Protein AF-A0A9W8Q226-F1 (afdb_monomer_lite)

Organism: NCBI:txid2494466

Secondary structure (DSSP, 8-state):
-HHHHHHHHHHH-GGGG--TT----SGGGS-HHHHHHHHTSHHHHHHHHHHHHHTT--S-HHHHHHHHHHHHHHHHHT----HHHHHHHHHHHHHHHHHTT-TT-HHHHHHHHHHHHHHHHHHHHHHHHTSPPPP-

Radius of gyration: 18.0 Å; chains: 1; bounding box: 49×30×58 Å

Structure (mmCIF, N/CA/C/O backbone):
data_AF-A0A9W8Q226-F1
#
_entry.id   AF-A0A9W8Q226-F1
#
loop_
_atom_site.group_PDB
_atom_site.id
_atom_site.type_symbol
_atom_site.label_atom_id
_atom_site.label_alt_id
_atom_site.label_comp_id
_atom_site.label_asym_id
_atom_site.label_entity_id
_atom_site.label_seq_id
_atom_site.pdbx_PDB_ins_code
_atom_site.Cartn_x
_atom_site.Cartn_y
_atom_site.Cartn_z
_atom_site.occupancy
_atom_site.B_iso_or_equiv
_atom_site.auth_seq_id
_atom_site.auth_comp_id
_atom_site.auth_asym_id
_atom_site.auth_atom_id
_atom_site.pdbx_PDB_model_num
ATOM 1 N N . MET A 1 1 ? 4.243 -7.373 2.549 1.00 86.56 1 MET A N 1
ATOM 2 C CA . MET A 1 1 ? 3.649 -6.040 2.843 1.00 86.56 1 MET A CA 1
ATOM 3 C C . MET A 1 1 ? 2.370 -6.166 3.658 1.00 86.56 1 MET A C 1
ATOM 5 O O . MET A 1 1 ? 2.054 -5.275 4.432 1.00 86.56 1 MET A O 1
ATOM 9 N N . GLU A 1 2 ? 1.662 -7.276 3.506 1.00 91.31 2 GLU A N 1
ATOM 10 C CA . GLU A 1 2 ? 0.500 -7.716 4.269 1.00 91.31 2 GLU A CA 1
ATOM 11 C C . GLU A 1 2 ? 0.758 -7.623 5.777 1.00 91.31 2 GLU A C 1
ATOM 13 O O . GLU A 1 2 ? 0.014 -6.945 6.473 1.00 91.31 2 GLU A O 1
ATOM 18 N N . GLU A 1 3 ? 1.888 -8.149 6.255 1.00 90.25 3 GLU A N 1
ATOM 19 C CA . GLU A 1 3 ? 2.314 -8.026 7.658 1.00 90.25 3 GLU A CA 1
ATOM 20 C C . GLU A 1 3 ? 2.454 -6.579 8.139 1.00 90.25 3 GLU A C 1
ATOM 22 O O . GLU A 1 3 ? 2.053 -6.251 9.256 1.00 90.25 3 GLU A O 1
ATOM 27 N N . ALA A 1 4 ? 2.952 -5.682 7.282 1.00 90.69 4 ALA A N 1
ATOM 28 C CA . ALA A 1 4 ? 3.042 -4.265 7.609 1.00 90.69 4 ALA A CA 1
ATOM 29 C C . ALA A 1 4 ? 1.659 -3.622 7.754 1.00 90.69 4 ALA A C 1
ATOM 31 O O . ALA A 1 4 ? 1.443 -2.825 8.666 1.00 90.69 4 ALA A O 1
ATOM 32 N N . CYS A 1 5 ? 0.729 -3.982 6.867 1.00 93.38 5 CYS A N 1
ATOM 33 C CA . CYS A 1 5 ? -0.645 -3.495 6.902 1.00 93.38 5 CYS A CA 1
ATOM 34 C C . CYS A 1 5 ? -1.381 -4.023 8.138 1.00 93.38 5 CYS A C 1
ATOM 36 O O . CYS A 1 5 ? -2.005 -3.235 8.843 1.00 93.38 5 CYS A O 1
ATOM 38 N N . PHE A 1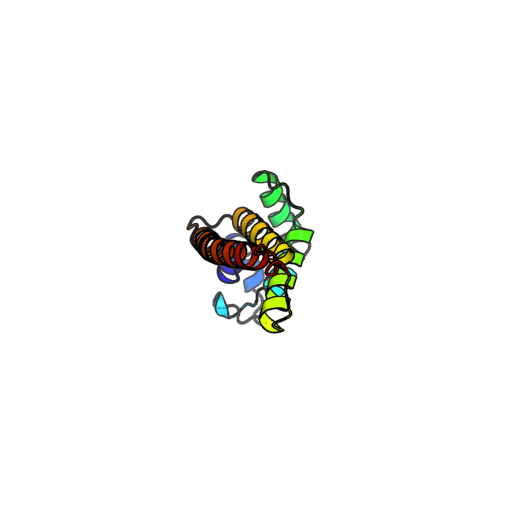 6 ? -1.234 -5.317 8.436 1.00 93.12 6 PHE A N 1
ATOM 39 C CA . PHE A 1 6 ? -1.806 -5.972 9.612 1.00 93.12 6 PHE A CA 1
ATOM 40 C C . PHE A 1 6 ? -1.304 -5.321 10.906 1.00 93.12 6 PHE A C 1
ATOM 42 O O . PHE A 1 6 ? -2.096 -4.787 11.677 1.00 93.12 6 PHE A O 1
ATOM 49 N N . SER A 1 7 ? 0.020 -5.240 11.082 1.00 91.88 7 SER A N 1
ATOM 50 C CA . SER A 1 7 ? 0.654 -4.624 12.259 1.00 91.88 7 SER A CA 1
ATOM 51 C C . SER A 1 7 ? 0.252 -3.161 12.472 1.00 91.88 7 SER A C 1
ATOM 53 O O . SER A 1 7 ? 0.200 -2.675 13.605 1.00 91.88 7 SER A O 1
ATOM 55 N N . PHE A 1 8 ? 0.030 -2.419 11.383 1.00 92.44 8 PHE A N 1
ATOM 56 C CA . PHE A 1 8 ? -0.476 -1.053 11.453 1.00 92.44 8 PHE A CA 1
ATOM 57 C C . PHE A 1 8 ? -1.947 -1.031 11.877 1.00 92.44 8 PHE A C 1
ATOM 59 O O . PHE A 1 8 ? -2.308 -0.259 12.770 1.00 92.44 8 PHE A O 1
ATOM 66 N N . ALA A 1 9 ? -2.780 -1.862 11.248 1.00 93.19 9 ALA A N 1
ATOM 67 C CA . ALA A 1 9 ? -4.209 -1.921 11.506 1.00 93.19 9 ALA A CA 1
ATOM 68 C C . ALA A 1 9 ? -4.501 -2.337 12.949 1.00 93.19 9 ALA A C 1
ATOM 70 O O . ALA A 1 9 ? -5.304 -1.677 13.595 1.00 93.19 9 ALA A O 1
ATOM 71 N N . GLU A 1 10 ? -3.799 -3.329 13.505 1.00 92.00 10 GLU A N 1
ATOM 72 C CA . GLU A 1 10 ? -3.982 -3.744 14.907 1.00 92.00 10 GLU A CA 1
ATOM 73 C C . GLU A 1 10 ? -3.823 -2.577 15.891 1.00 92.00 10 GLU A C 1
ATOM 75 O O . GLU A 1 10 ? -4.513 -2.492 16.904 1.00 92.00 10 GLU A O 1
ATOM 80 N N . LYS A 1 11 ? -2.900 -1.658 15.592 1.00 90.69 11 LYS A N 1
ATOM 81 C CA . LYS A 1 11 ? -2.562 -0.538 16.478 1.00 90.69 11 LYS A CA 1
ATOM 82 C C . LYS A 1 11 ? -3.440 0.688 16.259 1.00 90.69 11 LYS A C 1
ATOM 84 O O . LYS A 1 11 ? -3.682 1.429 17.207 1.00 90.69 11 LYS A O 1
ATOM 89 N N . ASN A 1 12 ? -3.848 0.946 15.017 1.00 91.56 12 ASN A N 1
ATOM 90 C CA . ASN A 1 12 ? -4.449 2.225 14.619 1.00 91.56 12 ASN A CA 1
ATOM 91 C C . ASN A 1 12 ? -5.906 2.106 14.159 1.00 91.56 12 ASN A C 1
ATOM 93 O O . ASN A 1 12 ? -6.616 3.115 14.135 1.00 91.56 12 ASN A O 1
ATOM 97 N N . LEU A 1 13 ? -6.326 0.902 13.769 1.00 93.38 13 LEU A N 1
ATOM 98 C CA . LEU A 1 13 ? -7.639 0.571 13.220 1.00 93.38 13 LEU A CA 1
ATOM 99 C C . LEU A 1 13 ? -8.205 -0.719 13.867 1.00 93.38 13 LEU A C 1
ATOM 101 O O . LEU A 1 13 ? -8.592 -1.634 13.134 1.00 93.38 13 LEU A O 1
ATOM 105 N N . PRO A 1 14 ? -8.225 -0.855 15.211 1.00 92.38 14 PRO A N 1
ATOM 106 C CA . PRO A 1 14 ? -8.683 -2.083 15.870 1.00 92.38 14 PRO A CA 1
ATOM 107 C C . PRO A 1 14 ? -10.119 -2.472 15.483 1.00 92.38 14 PRO A C 1
ATOM 109 O O . PRO A 1 14 ? -10.438 -3.657 15.445 1.00 92.38 14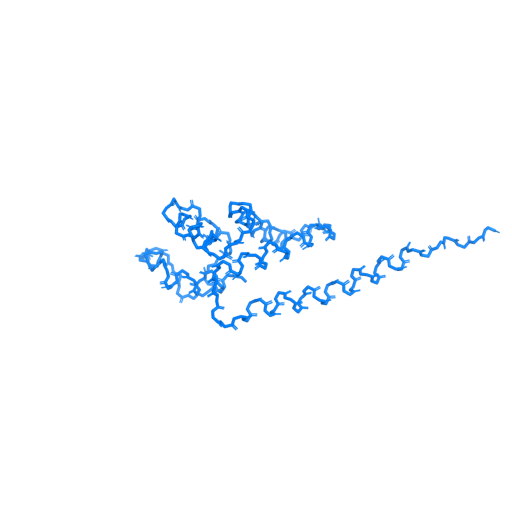 PRO A O 1
ATOM 112 N N . GLU A 1 15 ? -10.952 -1.499 15.102 1.00 92.75 15 GLU A N 1
ATOM 113 C CA . GLU A 1 15 ? -12.321 -1.720 14.626 1.00 92.75 15 GLU A CA 1
ATOM 114 C C . GLU A 1 15 ? -12.405 -2.627 13.385 1.00 92.75 15 GLU A C 1
ATOM 116 O O . GLU A 1 15 ? -13.433 -3.248 13.128 1.00 92.75 15 GLU A O 1
ATOM 121 N N . VAL A 1 16 ? -11.323 -2.738 12.607 1.00 92.31 16 VAL A N 1
ATOM 122 C CA . VAL A 1 16 ? -11.265 -3.592 11.412 1.00 92.31 16 VAL A CA 1
ATOM 123 C C . VAL A 1 16 ? -11.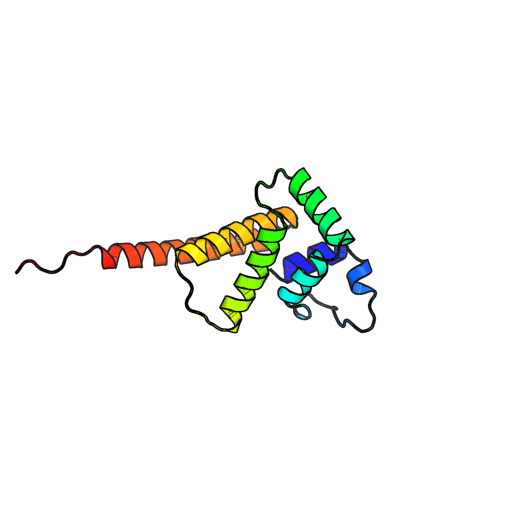366 -5.081 11.769 1.00 92.31 16 VAL A C 1
ATOM 125 O O . VAL A 1 16 ? -11.843 -5.864 10.946 1.00 92.31 16 VAL A O 1
ATOM 128 N N . PHE A 1 17 ? -10.963 -5.455 12.987 1.00 92.88 17 PHE A N 1
ATOM 129 C CA . PHE A 1 17 ? -10.944 -6.833 13.487 1.00 92.88 17 PHE A CA 1
ATOM 130 C C . PHE A 1 17 ? -12.198 -7.208 14.289 1.00 92.88 17 PHE A C 1
ATOM 132 O O . PHE A 1 17 ? -12.314 -8.338 14.750 1.00 92.88 17 PHE A O 1
ATOM 139 N N . GLU A 1 18 ? -13.139 -6.280 14.476 1.00 90.44 18 GLU A N 1
ATOM 140 C CA . GLU A 1 18 ? -14.371 -6.538 15.236 1.00 90.44 18 GLU A CA 1
ATOM 141 C C . GLU A 1 18 ? -15.436 -7.288 14.424 1.00 90.44 18 GLU A C 1
ATOM 143 O O . GLU A 1 18 ? -16.436 -7.731 14.986 1.00 90.44 18 GLU A O 1
ATOM 148 N N . ASP A 1 19 ? -15.243 -7.425 13.111 1.00 87.19 19 ASP A N 1
ATOM 149 C CA . ASP A 1 19 ? -16.157 -8.140 12.226 1.00 87.19 19 ASP A CA 1
ATOM 150 C C . ASP A 1 19 ? -16.028 -9.661 12.440 1.00 87.19 19 ASP A C 1
ATOM 152 O O . ASP A 1 19 ? -15.019 -10.242 12.034 1.00 87.19 19 ASP A O 1
ATOM 156 N N . PRO A 1 20 ? -17.029 -10.327 13.050 1.00 80.31 20 PRO A N 1
ATOM 157 C CA . PRO A 1 20 ? -16.951 -11.750 13.366 1.00 80.31 20 PRO A CA 1
ATOM 158 C C . PRO A 1 20 ? -16.957 -12.641 12.116 1.00 80.31 20 PRO A C 1
ATOM 160 O O . PRO A 1 20 ? -16.608 -13.814 12.223 1.00 80.31 20 PRO A O 1
ATOM 163 N N . ASP A 1 21 ? -17.330 -12.105 10.947 1.00 86.75 21 ASP A N 1
ATOM 164 C CA . ASP A 1 21 ? -17.267 -12.826 9.674 1.00 86.75 21 ASP A CA 1
ATOM 165 C C . ASP A 1 21 ? -15.859 -12.766 9.044 1.00 86.75 21 ASP A C 1
ATOM 167 O O . ASP A 1 21 ? -15.579 -13.476 8.073 1.00 86.75 21 ASP A O 1
ATOM 171 N N . LYS A 1 22 ? -14.953 -11.924 9.570 1.00 83.75 22 LYS A N 1
ATOM 172 C CA . LYS A 1 22 ? -13.562 -11.816 9.117 1.00 83.75 22 LYS A CA 1
ATOM 173 C C . LYS A 1 22 ? -12.637 -12.593 10.049 1.00 83.75 22 LYS A C 1
ATOM 175 O O . LYS A 1 22 ? -12.272 -12.127 11.122 1.00 83.75 22 LYS A O 1
ATOM 180 N N . GLU A 1 23 ? -12.179 -13.755 9.598 1.00 86.56 23 GLU A N 1
ATOM 181 C CA . GLU A 1 23 ? -11.182 -14.583 10.298 1.00 86.56 23 GLU A CA 1
ATOM 182 C C . GLU A 1 23 ? -9.754 -14.025 10.119 1.00 86.56 23 GLU A C 1
ATOM 184 O O . GLU A 1 23 ? -8.845 -14.704 9.653 1.00 86.56 23 GLU A O 1
ATOM 189 N N . TRP A 1 24 ? -9.553 -12.739 10.415 1.00 93.12 24 TRP A N 1
ATOM 190 C CA . TRP A 1 24 ? -8.274 -12.037 10.250 1.00 93.12 24 TRP A CA 1
ATOM 191 C C . TRP A 1 24 ? -7.430 -12.146 11.519 1.00 93.12 24 TRP A C 1
ATOM 193 O O . TRP A 1 24 ? -7.113 -11.150 12.165 1.00 93.12 24 TRP A O 1
ATOM 203 N N . ASP A 1 25 ? -7.108 -13.379 11.896 1.00 89.62 25 ASP A N 1
ATOM 204 C CA . ASP A 1 25 ? -6.393 -13.712 13.131 1.00 89.62 25 ASP A CA 1
ATOM 205 C C . ASP A 1 25 ? -4.864 -13.576 13.018 1.00 89.62 25 ASP A C 1
ATOM 207 O O . ASP A 1 25 ? -4.170 -13.472 14.031 1.00 89.62 25 ASP A O 1
ATOM 211 N N . CYS A 1 26 ? -4.337 -13.542 11.794 1.00 91.00 26 CYS A N 1
ATOM 212 C CA . CYS A 1 26 ? -2.917 -13.397 11.498 1.00 91.00 26 CYS A CA 1
ATOM 213 C C . CYS A 1 26 ? -2.668 -12.581 10.213 1.00 91.00 26 CYS A C 1
ATOM 215 O O . CYS A 1 26 ? -3.554 -12.477 9.355 1.00 91.00 26 CYS A O 1
ATOM 217 N N . PRO A 1 27 ? -1.458 -12.012 10.040 1.00 89.50 27 PRO A N 1
ATOM 218 C CA . PRO A 1 27 ? -1.052 -11.321 8.816 1.00 89.50 27 PRO A CA 1
ATOM 219 C C . PRO A 1 27 ? -1.333 -12.079 7.517 1.00 89.50 27 PRO A C 1
ATOM 221 O O . PRO A 1 27 ? -1.710 -11.477 6.513 1.00 89.50 27 PRO A O 1
ATOM 224 N N . GLU A 1 28 ? -1.144 -13.395 7.536 1.00 90.00 28 GLU A N 1
ATOM 225 C CA . GLU A 1 28 ? -1.274 -14.290 6.392 1.00 90.00 28 GLU A CA 1
ATOM 226 C C . GLU A 1 28 ? -2.731 -14.527 5.979 1.00 90.00 28 GLU A C 1
ATOM 228 O O . GLU A 1 28 ? -2.985 -14.872 4.824 1.00 90.00 28 GLU A O 1
ATOM 233 N N . ALA A 1 29 ? -3.689 -14.307 6.885 1.00 90.75 29 ALA A N 1
ATOM 234 C CA . ALA A 1 29 ? -5.116 -14.445 6.601 1.00 90.75 29 ALA A CA 1
ATOM 235 C C . ALA A 1 29 ? -5.665 -13.305 5.722 1.00 90.75 29 ALA A C 1
ATOM 237 O O . ALA A 1 29 ? -6.783 -13.400 5.209 1.00 90.75 29 ALA A O 1
ATOM 238 N N . VAL A 1 30 ? -4.897 -12.222 5.529 1.00 92.62 30 VAL A N 1
ATOM 239 C CA . VAL A 1 30 ? -5.374 -11.006 4.857 1.00 92.62 30 VAL A CA 1
ATOM 240 C C . VAL A 1 30 ? -4.481 -10.612 3.692 1.00 92.62 30 VAL A C 1
ATOM 242 O O . VAL A 1 30 ? -3.346 -10.161 3.838 1.00 92.62 30 VAL A O 1
ATOM 245 N N . GLU A 1 31 ? -5.041 -10.710 2.495 1.00 92.00 31 GLU A N 1
ATOM 246 C CA . GLU A 1 31 ? -4.345 -10.372 1.263 1.00 92.00 31 GLU A CA 1
ATOM 247 C C . GLU A 1 31 ? -4.197 -8.850 1.066 1.00 92.00 31 GLU A C 1
ATOM 249 O O . GLU A 1 31 ? -5.054 -8.056 1.460 1.00 92.00 31 GLU A O 1
ATOM 254 N N . LEU A 1 32 ? -3.143 -8.411 0.365 1.00 91.25 32 LEU A N 1
ATOM 255 C CA . LEU A 1 32 ? -2.856 -6.979 0.169 1.00 91.25 32 LEU A CA 1
ATOM 256 C C . LEU A 1 32 ? -4.006 -6.180 -0.479 1.00 91.25 32 LEU A C 1
ATOM 258 O O . LEU A 1 32 ? -4.197 -5.009 -0.168 1.00 91.25 32 LEU A O 1
ATOM 262 N N . ASN A 1 33 ? -4.808 -6.787 -1.359 1.00 92.81 33 ASN A N 1
ATOM 263 C CA . ASN A 1 33 ? -5.992 -6.116 -1.921 1.00 92.81 33 ASN A CA 1
ATOM 264 C C . ASN A 1 33 ? -7.081 -5.850 -0.874 1.00 92.81 33 ASN A C 1
ATOM 266 O O . ASN A 1 33 ? -7.795 -4.859 -1.003 1.00 92.81 33 ASN A O 1
ATOM 270 N N . ALA A 1 34 ? -7.241 -6.735 0.112 1.00 94.19 34 ALA A N 1
ATOM 271 C CA . ALA A 1 34 ? -8.204 -6.554 1.184 1.00 94.19 34 ALA A CA 1
ATOM 272 C C . ALA A 1 34 ? -7.766 -5.374 2.057 1.00 94.19 34 ALA A C 1
ATOM 274 O O . ALA A 1 34 ? -8.578 -4.493 2.330 1.00 94.19 34 ALA A O 1
ATOM 275 N N . TRP A 1 35 ? -6.467 -5.267 2.359 1.00 95.50 35 TRP A N 1
ATOM 276 C CA . TRP A 1 35 ? -5.903 -4.088 3.022 1.00 95.50 35 TRP A CA 1
ATOM 277 C C . TRP A 1 35 ? -6.131 -2.797 2.242 1.00 95.50 35 TRP A C 1
ATOM 279 O O . TRP A 1 35 ? -6.572 -1.805 2.816 1.00 95.50 35 TRP A O 1
ATOM 289 N N . VAL A 1 36 ? -5.912 -2.807 0.926 1.00 95.69 36 VAL A N 1
ATOM 290 C CA . VAL A 1 36 ? -6.217 -1.648 0.071 1.00 95.69 36 VAL A CA 1
ATOM 291 C C . VAL A 1 36 ? -7.691 -1.245 0.194 1.00 95.69 36 VAL A C 1
ATOM 293 O O . VAL A 1 36 ? -7.989 -0.065 0.366 1.00 95.69 36 VAL A O 1
ATOM 296 N N . ALA A 1 37 ? -8.619 -2.206 0.174 1.00 95.44 37 ALA A N 1
ATOM 297 C CA . ALA A 1 37 ? -10.043 -1.924 0.356 1.00 95.44 37 ALA A CA 1
ATOM 298 C C . ALA A 1 37 ? -10.358 -1.341 1.746 1.00 95.44 37 ALA A C 1
ATOM 300 O O . ALA A 1 37 ? -11.146 -0.402 1.843 1.00 95.44 37 ALA A O 1
ATOM 301 N N . VAL A 1 38 ? -9.719 -1.850 2.805 1.00 95.81 38 VAL A N 1
ATOM 302 C CA . VAL A 1 38 ? -9.825 -1.312 4.172 1.00 95.81 38 VAL A CA 1
ATOM 303 C C . VAL A 1 38 ? -9.332 0.132 4.233 1.00 95.81 38 VAL A C 1
ATOM 305 O O . VAL A 1 38 ? -10.025 0.987 4.782 1.00 95.81 38 VAL A O 1
ATOM 308 N N . PHE A 1 39 ? -8.173 0.433 3.646 1.00 96.75 39 PHE A N 1
ATOM 309 C CA . PHE A 1 39 ? -7.597 1.779 3.670 1.00 96.75 39 PHE A CA 1
ATOM 310 C C . PHE A 1 39 ? -8.354 2.779 2.798 1.00 96.75 39 PHE A C 1
ATOM 312 O O . PHE A 1 39 ? -8.326 3.966 3.099 1.00 96.75 39 PHE A O 1
ATOM 319 N N . PHE A 1 40 ? -9.079 2.331 1.771 1.00 96.94 40 PHE A N 1
ATOM 320 C CA . PHE A 1 40 ? -9.972 3.196 0.994 1.00 96.94 40 PHE A CA 1
ATOM 321 C C . PHE A 1 40 ? -11.291 3.534 1.702 1.00 96.94 40 PHE A C 1
ATOM 323 O O . PHE A 1 40 ? -12.023 4.411 1.237 1.00 96.94 40 PHE A O 1
ATOM 330 N N . GLN A 1 41 ? -11.617 2.888 2.825 1.00 96.38 41 GLN A N 1
ATOM 331 C CA . GLN A 1 41 ? -12.761 3.310 3.631 1.00 96.38 41 GLN A CA 1
ATOM 332 C C . GLN A 1 41 ? -12.523 4.727 4.156 1.00 96.38 41 GLN A C 1
ATOM 334 O O . GLN A 1 41 ? -11.445 5.038 4.652 1.00 96.38 41 GLN A O 1
ATOM 339 N N . ARG A 1 42 ? -13.543 5.585 4.059 1.00 94.81 42 ARG A N 1
ATOM 340 C CA . ARG A 1 42 ? -13.424 7.040 4.257 1.00 94.81 42 ARG A CA 1
ATOM 341 C C . ARG A 1 42 ? -12.663 7.440 5.526 1.00 94.81 42 ARG A C 1
ATOM 343 O O . ARG A 1 42 ? -11.787 8.299 5.458 1.00 94.81 42 ARG A O 1
ATOM 350 N N . ASP A 1 43 ? -13.007 6.846 6.665 1.00 95.19 43 ASP A N 1
ATOM 351 C CA . ASP A 1 43 ? -12.402 7.211 7.949 1.00 95.19 43 ASP A CA 1
ATOM 352 C C . ASP A 1 43 ? -10.962 6.699 8.073 1.00 95.19 43 ASP A C 1
ATOM 354 O O . ASP A 1 43 ? -10.092 7.434 8.545 1.00 95.19 43 ASP A O 1
ATOM 358 N N . ASN A 1 44 ? -10.689 5.491 7.574 1.00 95.94 44 ASN A N 1
ATOM 359 C CA . ASN A 1 44 ? -9.351 4.895 7.554 1.00 95.94 44 ASN A CA 1
ATOM 360 C C . ASN A 1 44 ? -8.424 5.669 6.614 1.00 95.94 44 ASN A C 1
ATOM 362 O O . ASN A 1 44 ? -7.294 5.983 6.987 1.00 95.94 44 ASN A O 1
ATOM 366 N N . PHE A 1 45 ? -8.931 6.034 5.433 1.00 96.38 45 PHE A N 1
ATOM 367 C CA . PHE A 1 45 ? -8.213 6.835 4.451 1.00 96.38 45 PHE A CA 1
ATOM 368 C C . PHE A 1 45 ? -7.788 8.163 5.060 1.00 96.38 45 PHE A C 1
ATOM 370 O O . PHE A 1 45 ? -6.623 8.525 4.970 1.00 96.38 45 PHE A O 1
ATOM 377 N N . ARG A 1 46 ? -8.707 8.863 5.741 1.00 95.44 46 ARG A N 1
ATOM 378 C CA . ARG A 1 46 ? -8.387 10.136 6.396 1.00 95.44 46 ARG A CA 1
ATOM 379 C C . ARG A 1 46 ? -7.285 9.971 7.443 1.00 95.44 46 ARG A C 1
ATOM 381 O O . ARG A 1 46 ? -6.334 10.735 7.417 1.00 95.44 46 ARG A O 1
ATOM 388 N N . ARG A 1 47 ? -7.377 8.968 8.327 1.00 93.94 47 ARG A N 1
ATOM 389 C CA . ARG A 1 47 ? -6.342 8.732 9.356 1.00 93.94 47 ARG A CA 1
ATOM 390 C C . ARG A 1 47 ? -4.971 8.451 8.735 1.00 93.94 47 ARG A C 1
ATOM 392 O O . ARG A 1 47 ? -3.956 8.935 9.228 1.00 93.94 47 ARG A O 1
ATOM 399 N N . LEU A 1 48 ? -4.943 7.653 7.670 1.00 94.69 48 LEU A N 1
ATOM 400 C CA . LEU A 1 48 ? -3.711 7.301 6.974 1.00 94.69 48 LEU A CA 1
ATOM 401 C C . LEU A 1 48 ? -3.145 8.488 6.178 1.00 94.69 48 LEU A C 1
ATOM 403 O O . LEU A 1 48 ? -1.928 8.659 6.126 1.00 94.69 48 LEU A O 1
ATOM 407 N N . ASP A 1 49 ? -4.008 9.330 5.608 1.00 95.06 49 ASP A N 1
ATOM 408 C CA . ASP A 1 49 ? -3.618 10.548 4.895 1.00 95.06 49 ASP A CA 1
ATOM 409 C C . ASP A 1 49 ? -3.076 11.614 5.855 1.00 95.06 49 ASP A C 1
ATOM 411 O O . ASP A 1 49 ? -2.023 12.189 5.593 1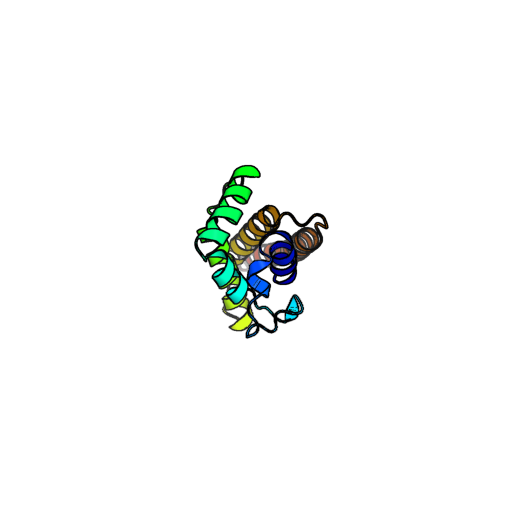.00 95.06 49 ASP A O 1
ATOM 415 N N . ASP A 1 50 ? -3.703 11.796 7.021 1.00 93.56 50 ASP A N 1
ATOM 416 C CA . ASP A 1 50 ? -3.195 12.672 8.085 1.00 93.56 50 ASP A CA 1
ATOM 417 C C . ASP A 1 50 ? -1.776 12.245 8.511 1.00 93.56 50 ASP A C 1
ATOM 419 O O . ASP A 1 50 ? -0.884 13.079 8.683 1.00 93.56 50 ASP A O 1
ATOM 423 N N . LEU A 1 51 ? -1.534 10.932 8.627 1.00 91.88 51 LEU A N 1
ATOM 424 C CA . LEU A 1 51 ? -0.211 10.384 8.934 1.00 91.88 51 LEU A CA 1
ATOM 425 C C . LEU A 1 51 ? 0.787 10.598 7.788 1.00 91.88 51 LEU A C 1
ATOM 427 O O . LEU A 1 51 ? 1.924 10.998 8.037 1.00 91.88 51 LEU A O 1
ATOM 431 N N . SER A 1 52 ? 0.361 10.366 6.544 1.00 93.31 52 SER A N 1
ATOM 432 C CA . SER A 1 52 ? 1.143 10.626 5.329 1.00 93.31 52 SER A CA 1
ATOM 433 C C . SER A 1 52 ? 1.619 12.083 5.278 1.00 93.31 52 SER A C 1
ATOM 435 O O . SER A 1 52 ? 2.811 12.349 5.100 1.00 93.31 52 SER A O 1
ATOM 437 N N . GLN A 1 53 ? 0.715 13.031 5.531 1.00 92.50 53 GLN A N 1
ATOM 438 C CA . GLN A 1 53 ? 1.027 14.457 5.580 1.00 92.50 53 GLN A CA 1
ATOM 439 C C . GLN A 1 53 ? 1.949 14.804 6.756 1.00 92.50 53 GLN A C 1
ATOM 441 O O . GLN A 1 53 ? 2.906 15.559 6.583 1.00 92.50 53 GLN A O 1
ATOM 446 N N . TYR A 1 54 ? 1.708 14.228 7.939 1.00 91.19 54 TYR A N 1
ATOM 447 C CA . TYR A 1 54 ? 2.528 14.461 9.130 1.00 91.19 54 TYR A CA 1
ATOM 448 C C . TYR A 1 54 ? 4.001 14.084 8.923 1.00 91.19 54 TYR A C 1
ATOM 450 O O . TYR A 1 54 ? 4.892 14.803 9.376 1.00 91.19 54 TYR A O 1
ATOM 458 N N . ILE A 1 55 ? 4.273 12.985 8.212 1.00 90.00 55 ILE A N 1
ATOM 459 C CA . ILE A 1 55 ? 5.646 12.554 7.910 1.00 90.00 55 ILE A CA 1
ATOM 460 C C . ILE A 1 55 ? 6.255 13.255 6.685 1.00 90.00 55 ILE A C 1
ATOM 462 O O . ILE A 1 55 ? 7.381 12.937 6.304 1.00 90.00 55 ILE A O 1
ATOM 466 N N . GLY A 1 56 ? 5.526 14.184 6.058 1.00 89.88 56 GLY A N 1
ATOM 467 C CA . GLY A 1 56 ? 5.973 14.901 4.865 1.00 89.88 56 GLY A CA 1
ATOM 468 C C . GLY A 1 56 ? 6.101 14.009 3.631 1.00 89.88 56 GLY A C 1
ATOM 469 O O . GLY A 1 56 ? 7.005 14.215 2.824 1.00 89.88 56 GLY A O 1
ATOM 470 N N . ASN A 1 57 ? 5.246 12.991 3.489 1.00 88.69 57 ASN A N 1
ATOM 471 C CA . ASN A 1 57 ? 5.236 12.164 2.289 1.00 88.69 57 ASN A CA 1
ATOM 472 C C . ASN A 1 57 ? 4.742 12.981 1.081 1.00 88.69 57 ASN A C 1
ATOM 474 O O . ASN A 1 57 ? 3.679 13.595 1.117 1.00 88.69 57 ASN A O 1
ATOM 478 N N . GLU A 1 58 ? 5.519 12.963 -0.001 1.00 89.12 58 GLU A N 1
ATOM 479 C CA . GLU A 1 58 ? 5.228 13.720 -1.226 1.00 89.12 58 GLU A CA 1
ATOM 480 C C . GLU A 1 58 ? 4.291 12.964 -2.185 1.00 89.12 58 GLU A C 1
ATOM 482 O O . GLU A 1 58 ? 3.729 13.557 -3.105 1.00 89.12 58 GLU A O 1
ATOM 487 N N . HIS A 1 59 ? 4.115 11.653 -1.987 1.00 90.38 59 HIS A N 1
ATOM 488 C CA . HIS A 1 59 ? 3.274 10.814 -2.841 1.00 90.38 59 HIS A CA 1
ATOM 489 C C . HIS A 1 59 ? 1.795 10.917 -2.443 1.00 90.38 59 HIS A C 1
ATOM 491 O O . HIS A 1 59 ? 1.455 10.900 -1.261 1.00 90.38 59 HIS A O 1
ATOM 497 N N . ASN A 1 60 ? 0.890 10.937 -3.422 1.00 94.25 60 ASN A N 1
ATOM 498 C CA . ASN A 1 60 ? -0.542 10.851 -3.145 1.00 94.25 60 ASN A CA 1
ATOM 499 C C . ASN A 1 60 ? -0.900 9.471 -2.560 1.00 94.25 60 ASN A C 1
ATOM 501 O O . ASN A 1 60 ? -0.550 8.442 -3.138 1.00 94.25 60 ASN A O 1
ATOM 505 N N . LEU A 1 61 ? -1.630 9.434 -1.440 1.00 95.31 61 LEU A N 1
ATOM 506 C CA . LEU A 1 61 ? -1.986 8.175 -0.779 1.00 95.31 61 LEU A CA 1
ATOM 507 C C . LEU A 1 61 ? -2.845 7.253 -1.662 1.00 95.31 61 LEU A C 1
ATOM 509 O O . LEU A 1 61 ? -2.655 6.039 -1.644 1.00 95.31 61 LEU A O 1
ATOM 513 N N . GLY A 1 62 ? -3.770 7.809 -2.446 1.00 95.88 62 GLY A N 1
ATOM 514 C CA . GLY A 1 62 ? -4.607 7.031 -3.360 1.00 95.88 62 GLY A CA 1
ATOM 515 C C . GLY A 1 62 ? -3.784 6.333 -4.443 1.00 95.88 62 GLY A C 1
ATOM 516 O O . GLY A 1 62 ? -3.994 5.147 -4.697 1.00 95.88 62 GLY A O 1
ATOM 517 N N . ASP A 1 63 ? -2.800 7.034 -5.008 1.00 95.94 63 ASP A N 1
ATOM 518 C CA . ASP A 1 63 ? -1.878 6.465 -5.996 1.00 95.94 63 ASP A CA 1
ATOM 519 C C . ASP A 1 63 ? -1.016 5.353 -5.383 1.00 95.94 63 ASP A C 1
ATOM 521 O O . ASP A 1 63 ? -0.840 4.297 -5.993 1.00 95.94 63 ASP A O 1
ATOM 525 N N . LEU A 1 64 ? -0.544 5.539 -4.143 1.00 95.69 64 LEU A N 1
ATOM 526 C CA . LEU A 1 64 ? 0.185 4.497 -3.414 1.00 95.69 64 LEU A CA 1
ATOM 527 C C . LEU A 1 64 ? -0.676 3.245 -3.204 1.00 95.69 64 LEU A C 1
ATOM 529 O O . LEU A 1 64 ? -0.223 2.136 -3.483 1.00 95.69 64 LEU A O 1
ATOM 533 N N . LEU A 1 65 ? -1.924 3.405 -2.753 1.00 96.06 65 LEU A N 1
ATOM 534 C CA . LEU A 1 65 ? -2.849 2.288 -2.535 1.00 96.06 65 LEU A CA 1
ATOM 535 C C . LEU A 1 65 ? -3.180 1.544 -3.838 1.00 96.06 65 LEU A C 1
ATOM 537 O O . LEU A 1 65 ? -3.229 0.311 -3.850 1.00 96.06 65 LEU A O 1
ATOM 541 N N . GLU A 1 66 ? -3.358 2.259 -4.950 1.00 95.31 66 GLU A N 1
ATOM 542 C CA . GLU A 1 66 ? -3.543 1.620 -6.255 1.00 95.31 66 GLU A CA 1
ATOM 543 C C . GLU A 1 66 ? -2.261 0.900 -6.703 1.00 95.31 66 GLU A C 1
ATOM 545 O O . GLU A 1 66 ? -2.335 -0.235 -7.173 1.00 95.31 66 GLU A O 1
ATOM 550 N N . SER A 1 67 ? -1.077 1.474 -6.466 1.00 95.12 67 SER A N 1
ATOM 551 C CA . SER A 1 67 ? 0.208 0.805 -6.716 1.00 95.12 67 SER A CA 1
ATOM 552 C C . SER A 1 67 ? 0.315 -0.525 -5.952 1.00 95.12 67 SER A C 1
ATOM 554 O O . SER A 1 67 ? 0.688 -1.546 -6.533 1.00 95.12 67 SER A O 1
ATOM 556 N N . MET A 1 68 ? -0.133 -0.585 -4.689 1.00 94.62 68 MET A N 1
ATOM 557 C CA . MET A 1 68 ? -0.136 -1.827 -3.893 1.00 94.62 68 MET A CA 1
ATOM 558 C C . MET A 1 68 ? -1.024 -2.909 -4.515 1.00 94.62 68 MET A C 1
ATOM 560 O O . MET A 1 68 ? -0.651 -4.084 -4.603 1.00 94.62 68 MET A O 1
ATOM 564 N N . LYS A 1 69 ? -2.197 -2.512 -5.009 1.00 93.12 69 LYS A N 1
ATOM 565 C CA . LYS A 1 69 ? -3.109 -3.406 -5.726 1.00 93.12 69 LYS A CA 1
ATOM 566 C C . LYS A 1 69 ? -2.490 -3.911 -7.032 1.00 93.12 69 LYS A C 1
ATOM 568 O O . LYS A 1 69 ? -2.613 -5.100 -7.336 1.00 93.12 69 LYS A O 1
ATOM 573 N N . GLN A 1 70 ? -1.787 -3.050 -7.768 1.00 92.62 70 GLN A N 1
ATOM 574 C CA . GLN A 1 70 ? -1.090 -3.428 -9.000 1.00 92.62 70 GLN A CA 1
ATOM 575 C C . GLN A 1 70 ? 0.078 -4.385 -8.745 1.00 92.62 70 GLN A C 1
ATOM 577 O O . GLN A 1 70 ? 0.242 -5.344 -9.500 1.00 92.62 70 GLN A O 1
ATOM 582 N N . ILE A 1 71 ? 0.838 -4.201 -7.660 1.00 91.31 71 ILE A N 1
ATOM 583 C CA . ILE A 1 71 ? 1.897 -5.133 -7.241 1.00 91.31 71 ILE A CA 1
ATOM 584 C C . ILE A 1 71 ? 1.324 -6.537 -7.047 1.00 91.31 71 ILE A C 1
ATOM 586 O O . ILE A 1 71 ? 1.829 -7.501 -7.630 1.00 91.31 71 ILE A O 1
ATOM 590 N N . ARG A 1 72 ? 0.229 -6.660 -6.287 1.00 90.44 72 ARG A N 1
ATOM 591 C CA . ARG A 1 72 ? -0.433 -7.954 -6.077 1.00 90.44 72 ARG A CA 1
ATOM 592 C C . ARG A 1 72 ? -0.950 -8.545 -7.385 1.00 90.44 72 ARG A C 1
ATOM 594 O O . ARG A 1 72 ? -0.737 -9.726 -7.651 1.00 90.44 72 ARG A O 1
ATOM 601 N N . HIS A 1 73 ? -1.596 -7.733 -8.219 1.00 90.44 73 HIS A N 1
ATOM 602 C CA . HIS A 1 73 ? -2.109 -8.182 -9.510 1.00 90.44 73 HIS A CA 1
ATOM 603 C C . HIS A 1 73 ? -0.984 -8.709 -10.421 1.00 90.44 73 HIS A C 1
ATOM 605 O O . HIS A 1 73 ? -1.106 -9.792 -10.998 1.00 90.44 73 HIS A O 1
ATOM 611 N N . ALA A 1 74 ? 0.143 -7.999 -10.503 1.00 89.38 74 ALA A N 1
ATOM 612 C CA . ALA A 1 74 ? 1.307 -8.424 -11.274 1.00 89.38 74 ALA A CA 1
ATOM 613 C C . ALA A 1 74 ? 1.905 -9.740 -10.748 1.00 89.38 74 ALA A C 1
ATOM 615 O O . ALA A 1 74 ? 2.246 -10.612 -11.549 1.00 89.38 74 ALA A O 1
ATOM 616 N N . ALA A 1 75 ? 1.988 -9.908 -9.424 1.00 86.88 75 ALA A N 1
ATOM 617 C CA . ALA A 1 75 ? 2.522 -11.114 -8.793 1.00 86.88 75 ALA A CA 1
ATOM 618 C C . ALA A 1 75 ? 1.629 -12.346 -9.023 1.00 86.88 75 ALA A C 1
ATOM 620 O O . ALA A 1 75 ? 2.119 -13.395 -9.444 1.00 86.88 75 ALA A O 1
ATOM 621 N N . VAL A 1 76 ? 0.318 -12.212 -8.800 1.00 88.88 76 VAL A N 1
ATOM 622 C CA . VAL A 1 76 ? -0.651 -13.318 -8.907 1.00 88.88 76 VAL A CA 1
ATOM 623 C C . VAL A 1 76 ? -0.830 -13.767 -10.356 1.00 88.88 76 VAL A C 1
ATOM 625 O O . VAL A 1 76 ? -0.789 -14.961 -10.646 1.00 88.88 76 VAL A O 1
ATOM 628 N N . HIS A 1 77 ? -0.980 -12.822 -11.286 1.00 86.56 77 HIS A N 1
ATOM 629 C CA . HIS A 1 77 ? -1.206 -13.148 -12.697 1.00 86.56 77 HIS A CA 1
ATOM 630 C C . HIS A 1 77 ? 0.087 -13.312 -13.503 1.00 86.56 77 HIS A C 1
ATOM 632 O O . HIS A 1 77 ? 0.029 -13.635 -14.688 1.00 86.56 77 HIS A O 1
ATOM 638 N N . ARG A 1 78 ? 1.256 -13.114 -12.875 1.00 81.12 78 ARG A N 1
ATOM 639 C CA . ARG A 1 78 ? 2.586 -13.222 -13.502 1.00 81.12 78 ARG A CA 1
ATOM 640 C C . ARG A 1 78 ? 2.695 -12.418 -14.801 1.00 81.12 78 ARG A C 1
ATOM 642 O O . ARG A 1 78 ? 3.313 -12.858 -15.774 1.00 81.12 78 ARG A O 1
ATOM 649 N N . HIS A 1 79 ? 2.076 -11.240 -14.831 1.00 82.06 79 HIS A N 1
ATOM 650 C CA . HIS A 1 79 ? 2.131 -10.369 -15.997 1.00 82.06 79 HIS A CA 1
ATOM 651 C C . HIS A 1 79 ? 3.565 -9.913 -16.261 1.00 82.06 79 HIS A C 1
ATOM 653 O O . HIS A 1 79 ? 4.359 -9.701 -15.344 1.00 82.06 79 HIS A O 1
ATOM 659 N N . ARG A 1 80 ? 3.901 -9.726 -17.541 1.00 83.00 80 ARG A N 1
ATOM 660 C CA . ARG A 1 80 ? 5.165 -9.089 -17.908 1.00 83.00 80 ARG A CA 1
ATOM 661 C C . ARG A 1 80 ? 5.151 -7.647 -17.418 1.00 83.00 80 ARG A C 1
ATOM 663 O O . ARG A 1 80 ? 4.364 -6.839 -17.899 1.00 83.00 80 ARG A O 1
ATOM 670 N N . VAL A 1 81 ? 6.056 -7.339 -16.501 1.00 87.00 81 VAL A N 1
ATOM 671 C CA . VAL A 1 81 ? 6.259 -5.994 -15.965 1.00 87.00 81 VAL A CA 1
ATOM 672 C C . VAL A 1 81 ? 7.533 -5.402 -16.559 1.00 87.00 81 VAL A C 1
ATOM 674 O O . VAL A 1 81 ? 8.530 -6.103 -16.738 1.00 87.00 81 VAL A O 1
ATOM 677 N N . THR A 1 82 ? 7.511 -4.112 -16.892 1.00 88.69 82 THR A N 1
ATOM 678 C CA . THR A 1 82 ? 8.716 -3.423 -17.373 1.00 88.69 82 THR A CA 1
ATOM 679 C C . THR A 1 82 ? 9.643 -3.085 -16.208 1.00 88.69 82 THR A C 1
ATOM 681 O O . THR A 1 82 ? 9.191 -2.928 -15.075 1.00 88.69 82 THR A O 1
ATOM 684 N N . VAL A 1 83 ? 10.935 -2.892 -16.484 1.00 86.44 83 VAL A N 1
ATOM 685 C CA . VAL A 1 83 ? 11.899 -2.408 -15.478 1.00 86.44 83 VAL A CA 1
ATOM 686 C C . VAL A 1 83 ? 11.446 -1.081 -14.861 1.00 86.44 83 VAL A C 1
ATOM 688 O O . VAL A 1 83 ? 11.575 -0.885 -13.656 1.00 86.44 83 VAL A O 1
ATOM 691 N N . THR A 1 84 ? 10.882 -0.183 -15.671 1.00 88.00 84 THR A N 1
ATOM 692 C CA . THR A 1 84 ? 10.340 1.099 -15.204 1.00 88.00 84 THR A CA 1
ATOM 693 C C . THR A 1 84 ? 9.184 0.896 -14.227 1.00 88.00 84 THR A C 1
ATOM 695 O O . THR A 1 84 ? 9.159 1.521 -13.175 1.00 88.00 84 THR A O 1
ATOM 698 N N . SER A 1 85 ? 8.261 -0.017 -14.530 1.00 90.06 85 SER A N 1
ATOM 699 C CA . SER A 1 85 ? 7.147 -0.344 -13.635 1.00 90.06 85 SER A CA 1
ATOM 700 C C . SER A 1 85 ? 7.631 -0.957 -12.320 1.00 90.06 85 SER A C 1
ATOM 702 O O . SER A 1 85 ? 7.126 -0.593 -11.268 1.00 90.06 85 SER A O 1
ATOM 704 N N . ILE A 1 86 ? 8.642 -1.834 -12.358 1.00 88.62 86 ILE A N 1
ATOM 705 C CA . ILE A 1 86 ? 9.237 -2.411 -11.140 1.00 88.62 86 ILE A CA 1
ATOM 706 C C . ILE A 1 86 ? 9.859 -1.308 -10.272 1.00 88.62 86 ILE A C 1
ATOM 708 O O . ILE A 1 86 ? 9.659 -1.311 -9.060 1.00 88.62 86 ILE A O 1
ATOM 712 N N . LYS A 1 87 ? 10.569 -0.344 -10.879 1.00 89.25 87 LYS A N 1
ATOM 713 C CA . LYS A 1 87 ? 11.121 0.822 -10.165 1.00 89.25 87 LYS A CA 1
ATOM 714 C C . LYS A 1 87 ? 10.030 1.592 -9.424 1.00 89.25 87 LYS A C 1
ATOM 716 O O . LYS A 1 87 ? 10.183 1.842 -8.234 1.00 89.25 87 LYS A O 1
ATOM 721 N N . ILE A 1 88 ? 8.938 1.910 -10.120 1.00 91.75 88 ILE A N 1
ATOM 722 C CA . ILE A 1 88 ? 7.793 2.634 -9.553 1.00 91.75 88 ILE A CA 1
ATOM 723 C C . ILE A 1 88 ? 7.174 1.836 -8.404 1.00 91.75 88 ILE A C 1
ATOM 725 O O . ILE A 1 88 ? 7.083 2.343 -7.294 1.00 91.75 88 ILE A O 1
ATOM 729 N N . PHE A 1 89 ? 6.857 0.558 -8.624 1.00 92.44 89 PHE A N 1
ATOM 730 C CA . PHE A 1 89 ? 6.273 -0.311 -7.600 1.00 92.44 89 PHE A CA 1
ATOM 731 C C . PHE A 1 89 ? 7.104 -0.374 -6.322 1.00 92.44 89 PHE A C 1
ATOM 733 O O . PHE A 1 89 ? 6.563 -0.303 -5.223 1.00 92.44 89 PHE A O 1
ATOM 740 N N . VAL A 1 90 ? 8.424 -0.488 -6.447 1.00 91.00 90 VAL A N 1
ATOM 741 C CA . VAL A 1 90 ? 9.309 -0.526 -5.283 1.00 91.00 90 VAL A CA 1
ATOM 742 C C . VAL A 1 90 ? 9.365 0.828 -4.578 1.00 91.00 90 VAL A C 1
ATOM 744 O O . VAL A 1 90 ? 9.330 0.869 -3.350 1.00 91.00 90 VAL A O 1
ATOM 747 N N . GLN A 1 91 ? 9.444 1.932 -5.323 1.00 91.38 91 GLN A N 1
ATOM 748 C CA . GLN A 1 91 ? 9.449 3.278 -4.743 1.00 91.38 91 GLN A CA 1
ATOM 749 C C . GLN A 1 91 ? 8.148 3.573 -3.992 1.00 91.38 91 GLN A C 1
ATOM 751 O O . GLN A 1 91 ? 8.200 4.026 -2.849 1.00 91.38 91 GLN A O 1
ATOM 756 N N . ASP A 1 92 ? 7.009 3.231 -4.588 1.00 94.12 92 ASP A N 1
ATOM 757 C CA . ASP A 1 92 ? 5.696 3.386 -3.969 1.00 94.12 92 ASP A CA 1
ATOM 758 C C . ASP A 1 92 ? 5.547 2.480 -2.743 1.00 94.12 92 ASP A C 1
ATOM 760 O O . ASP A 1 92 ? 5.073 2.929 -1.704 1.00 94.12 92 ASP A O 1
ATOM 764 N N . ALA A 1 93 ? 6.014 1.228 -2.807 1.00 92.38 93 ALA A N 1
ATOM 765 C CA . ALA A 1 93 ? 6.011 0.324 -1.657 1.00 92.38 93 ALA A CA 1
ATOM 766 C C . ALA A 1 93 ? 6.856 0.871 -0.499 1.00 92.38 93 ALA A C 1
ATOM 768 O O . ALA A 1 93 ? 6.432 0.836 0.653 1.00 92.38 93 ALA A O 1
ATOM 769 N N . ILE A 1 94 ? 8.031 1.436 -0.792 1.00 90.81 94 ILE A N 1
ATOM 770 C CA . ILE A 1 94 ? 8.882 2.084 0.212 1.00 90.81 94 ILE A CA 1
ATOM 771 C C . ILE A 1 94 ? 8.176 3.300 0.823 1.00 90.81 94 ILE A C 1
ATOM 773 O O . ILE A 1 94 ? 8.184 3.448 2.046 1.00 90.81 94 ILE A O 1
ATOM 777 N N . ALA A 1 95 ? 7.578 4.168 0.001 1.00 92.19 95 ALA A N 1
ATOM 778 C CA . ALA A 1 95 ? 6.836 5.333 0.477 1.00 92.19 95 ALA A CA 1
ATOM 779 C C . ALA A 1 95 ? 5.662 4.907 1.368 1.00 92.19 95 ALA A C 1
ATOM 781 O O . ALA A 1 95 ? 5.529 5.387 2.493 1.00 92.19 95 ALA A O 1
ATOM 782 N N . PHE A 1 96 ? 4.887 3.918 0.928 1.00 93.62 96 PHE A N 1
ATOM 783 C CA . PHE A 1 96 ? 3.771 3.368 1.685 1.00 93.62 96 PHE A CA 1
ATOM 784 C C . PHE A 1 96 ? 4.217 2.753 3.020 1.00 93.62 96 PHE A C 1
ATOM 786 O O . PHE A 1 96 ? 3.659 3.072 4.069 1.00 93.62 96 PHE A O 1
ATOM 793 N N . CYS A 1 97 ? 5.288 1.955 3.034 1.00 90.62 97 CYS A N 1
ATOM 794 C CA . CYS A 1 97 ? 5.838 1.395 4.270 1.00 90.62 97 CYS A CA 1
ATOM 795 C C . CYS A 1 97 ? 6.330 2.462 5.259 1.00 90.62 97 CYS A C 1
ATOM 797 O O . CYS A 1 97 ? 6.266 2.239 6.469 1.00 90.62 97 CYS A O 1
ATOM 799 N N . ARG A 1 98 ? 6.813 3.615 4.777 1.00 89.62 98 ARG A N 1
ATOM 800 C CA . ARG A 1 98 ? 7.170 4.749 5.646 1.00 89.62 98 ARG A CA 1
ATOM 801 C C . ARG A 1 98 ? 5.936 5.352 6.311 1.00 89.62 98 ARG A C 1
ATOM 803 O O . ARG A 1 98 ? 6.001 5.638 7.502 1.00 89.62 98 ARG A O 1
ATOM 810 N N . ILE A 1 99 ? 4.824 5.480 5.580 1.00 92.19 99 ILE A N 1
ATOM 811 C CA . ILE A 1 99 ? 3.544 5.951 6.135 1.00 92.19 99 ILE A CA 1
ATOM 812 C C . ILE A 1 99 ? 3.069 5.008 7.241 1.00 92.19 99 ILE A C 1
ATOM 814 O O . ILE A 1 99 ? 2.738 5.468 8.326 1.00 92.19 99 ILE A O 1
ATOM 818 N N . LEU A 1 100 ? 3.111 3.690 7.018 1.00 90.56 100 LEU A N 1
ATOM 819 C CA . LEU A 1 100 ? 2.690 2.700 8.021 1.00 90.56 100 LEU A CA 1
ATOM 820 C C . LEU A 1 100 ? 3.567 2.685 9.290 1.00 90.56 100 LEU A C 1
ATOM 822 O O . LEU A 1 100 ? 3.201 2.050 10.278 1.00 90.56 100 LEU A O 1
ATOM 826 N N . ASN A 1 101 ? 4.709 3.384 9.276 1.00 72.31 101 ASN A N 1
ATOM 827 C CA . ASN A 1 101 ? 5.570 3.660 10.426 1.00 72.31 101 ASN A CA 1
ATOM 828 C C . ASN A 1 101 ? 5.834 2.435 11.322 1.00 72.31 101 ASN A C 1
ATOM 830 O O . ASN A 1 101 ? 5.665 2.463 12.548 1.00 72.31 101 ASN A O 1
ATOM 834 N N . LEU A 1 102 ? 6.258 1.329 10.707 1.00 60.53 102 LEU A N 1
ATOM 835 C CA . LEU A 1 102 ? 6.706 0.164 11.457 1.00 60.53 102 LEU A CA 1
ATOM 836 C C . LEU A 1 102 ? 7.991 0.509 12.217 1.00 60.53 102 LEU A C 1
ATOM 838 O O . LEU A 1 102 ? 9.046 0.696 11.607 1.00 60.53 102 LEU A O 1
ATOM 842 N N . LYS A 1 103 ? 7.920 0.520 13.553 1.00 53.16 103 LYS A N 1
ATOM 843 C CA . LYS A 1 103 ? 9.084 0.705 14.441 1.00 53.16 103 LYS A CA 1
ATOM 844 C C . LYS A 1 103 ? 10.228 -0.277 14.155 1.00 53.16 103 LYS A C 1
ATOM 846 O O . LYS A 1 103 ? 11.379 0.042 14.436 1.00 53.16 103 LYS A O 1
ATOM 851 N N . ASP A 1 104 ?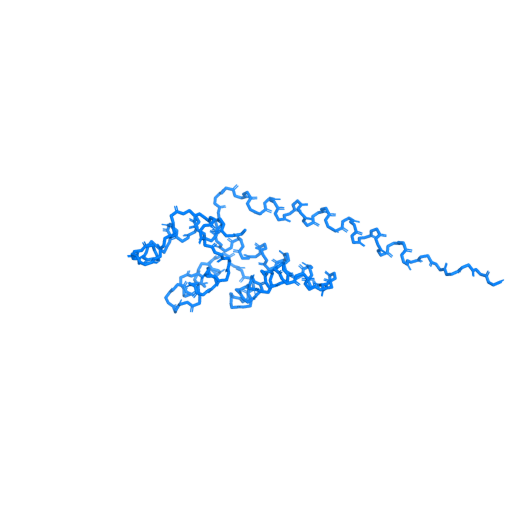 9.926 -1.426 13.557 1.00 57.97 104 ASP A N 1
ATOM 852 C CA . ASP A 1 104 ? 10.890 -2.517 13.402 1.00 57.97 104 ASP A CA 1
ATOM 853 C C . ASP A 1 104 ? 11.667 -2.467 12.078 1.00 57.97 104 ASP A C 1
ATOM 855 O O . ASP A 1 104 ? 12.700 -3.124 11.928 1.00 57.97 104 ASP A O 1
ATOM 859 N N . GLY A 1 105 ? 11.237 -1.641 11.115 1.00 63.00 105 GLY A N 1
ATOM 860 C CA . GLY A 1 105 ? 11.953 -1.411 9.855 1.00 63.00 105 GLY A CA 1
ATOM 861 C C . GLY A 1 105 ? 12.230 -2.667 9.013 1.00 63.00 105 GLY A C 1
ATOM 862 O O . GLY A 1 105 ? 12.903 -2.555 7.991 1.00 63.00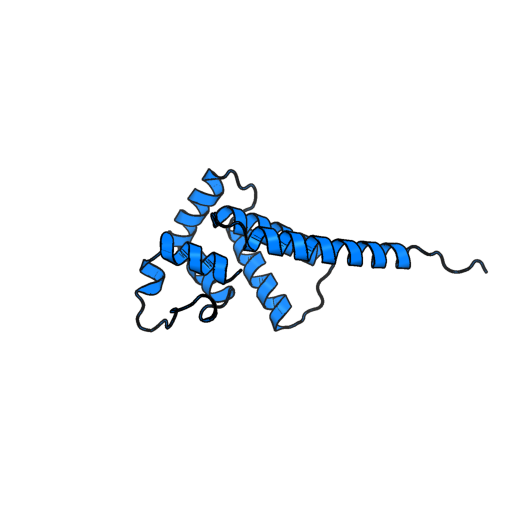 105 GLY A O 1
ATOM 863 N N . THR A 1 106 ? 11.744 -3.848 9.410 1.00 74.81 106 THR A N 1
ATOM 864 C CA . THR A 1 106 ? 12.026 -5.137 8.765 1.00 74.81 106 THR A CA 1
ATOM 865 C C . THR A 1 106 ? 11.527 -5.143 7.326 1.00 74.81 106 THR A C 1
ATOM 867 O O . THR A 1 106 ? 12.319 -5.362 6.416 1.00 74.81 106 THR A O 1
ATOM 870 N N . CYS A 1 107 ? 10.272 -4.740 7.095 1.00 76.88 107 CYS A N 1
ATOM 871 C CA . CYS A 1 107 ? 9.707 -4.661 5.745 1.00 76.88 107 CYS A CA 1
ATOM 872 C C . CYS A 1 107 ? 10.477 -3.680 4.836 1.00 76.88 107 CYS A C 1
ATOM 874 O O . CYS A 1 107 ? 10.751 -3.987 3.678 1.00 76.88 107 CYS A O 1
ATOM 876 N N . LEU A 1 108 ? 10.912 -2.526 5.363 1.00 82.62 108 LEU A N 1
ATOM 877 C CA . LEU A 1 108 ? 11.743 -1.579 4.607 1.00 82.62 108 LEU A CA 1
ATOM 878 C C . LEU A 1 108 ? 13.121 -2.166 4.275 1.00 82.62 108 LEU A C 1
ATOM 880 O O . LEU A 1 108 ? 13.586 -2.026 3.146 1.00 82.62 108 LEU A O 1
ATOM 884 N N . LYS A 1 109 ? 13.773 -2.835 5.235 1.00 84.12 109 LYS A N 1
ATOM 885 C CA . LYS A 1 109 ? 15.068 -3.501 5.020 1.00 84.12 109 LYS A CA 1
ATOM 886 C C . LYS A 1 109 ? 14.965 -4.572 3.936 1.00 84.12 109 LYS A C 1
ATOM 888 O O . LYS A 1 109 ? 15.822 -4.621 3.058 1.00 84.12 109 LYS A O 1
ATOM 893 N N . GLU A 1 110 ? 13.914 -5.383 3.970 1.00 85.12 110 GLU A N 1
ATOM 894 C CA . GLU A 1 110 ? 13.653 -6.410 2.960 1.00 85.12 110 GLU A CA 1
ATOM 895 C C . GLU A 1 110 ? 13.393 -5.803 1.581 1.00 85.12 110 GLU A C 1
ATOM 897 O O . GLU A 1 110 ? 14.008 -6.234 0.607 1.00 85.12 110 GLU A O 1
ATOM 902 N N . LEU A 1 111 ? 12.564 -4.756 1.488 1.00 85.88 111 LEU A N 1
ATOM 903 C CA . LEU A 1 111 ? 12.318 -4.049 0.228 1.00 85.88 111 LEU A CA 1
ATOM 904 C C . LEU A 1 111 ? 13.610 -3.474 -0.363 1.00 85.88 111 LEU A C 1
ATOM 906 O O . LEU A 1 111 ? 13.867 -3.648 -1.554 1.00 85.88 111 LEU A O 1
ATOM 910 N N . TYR A 1 112 ? 14.460 -2.848 0.457 1.00 86.56 112 TYR A N 1
ATOM 911 C CA . TYR A 1 112 ? 15.760 -2.352 0.000 1.00 86.56 112 TYR A CA 1
ATOM 912 C C . TYR A 1 112 ? 16.702 -3.480 -0.431 1.00 86.56 112 TYR A C 1
ATOM 914 O O . TYR A 1 112 ? 17.406 -3.324 -1.429 1.00 86.56 112 TYR A O 1
ATOM 922 N N . ALA A 1 113 ? 16.709 -4.616 0.272 1.00 87.12 113 ALA A N 1
ATOM 923 C CA . ALA A 1 113 ? 17.533 -5.768 -0.087 1.00 87.12 113 ALA A CA 1
ATOM 924 C C . ALA A 1 113 ? 17.094 -6.387 -1.424 1.00 87.12 113 ALA A C 1
ATOM 926 O O . ALA A 1 113 ? 17.923 -6.587 -2.316 1.00 87.12 113 ALA A O 1
ATOM 927 N N . ILE A 1 114 ? 15.788 -6.621 -1.594 1.00 85.12 114 ILE A N 1
ATOM 928 C CA . ILE A 1 114 ? 15.201 -7.132 -2.839 1.00 85.12 114 ILE A CA 1
ATOM 929 C C . ILE A 1 114 ? 15.489 -6.163 -3.988 1.00 85.12 114 ILE A C 1
ATOM 931 O O . ILE A 1 114 ? 15.930 -6.584 -5.058 1.00 85.12 114 ILE A O 1
ATOM 935 N N . TRP A 1 115 ? 15.301 -4.860 -3.766 1.00 88.56 115 TRP A N 1
ATOM 936 C CA . TRP A 1 115 ? 15.566 -3.843 -4.778 1.00 88.56 115 TRP A CA 1
ATOM 937 C C . TRP A 1 115 ? 17.042 -3.746 -5.161 1.00 88.56 115 TRP A C 1
ATOM 939 O O . TRP A 1 115 ? 17.361 -3.621 -6.345 1.00 88.56 115 TRP A O 1
ATOM 949 N N . GLY A 1 116 ? 17.946 -3.830 -4.183 1.00 86.38 116 GLY A N 1
ATOM 950 C CA . GLY A 1 116 ? 19.386 -3.845 -4.423 1.00 86.38 116 GLY A CA 1
ATOM 951 C C . GLY A 1 116 ? 19.792 -5.021 -5.308 1.00 86.38 116 GLY A C 1
ATOM 952 O O . GLY A 1 116 ? 20.482 -4.830 -6.309 1.00 86.38 116 GLY A O 1
ATOM 953 N N . ALA A 1 117 ? 19.289 -6.221 -5.005 1.00 85.50 117 ALA A N 1
ATOM 954 C CA . ALA A 1 117 ? 19.531 -7.411 -5.817 1.00 85.50 117 ALA A CA 1
ATOM 955 C C . ALA A 1 117 ? 18.937 -7.285 -7.233 1.00 85.50 117 ALA A C 1
ATOM 957 O O . ALA A 1 117 ? 19.615 -7.584 -8.218 1.00 85.50 117 ALA A O 1
ATOM 958 N N . ALA A 1 118 ? 17.698 -6.799 -7.351 1.00 84.75 118 ALA A N 1
ATOM 959 C CA . ALA A 1 118 ? 17.035 -6.604 -8.639 1.00 84.75 118 ALA A CA 1
ATOM 960 C C . ALA A 1 118 ? 17.749 -5.556 -9.510 1.00 84.75 118 ALA A C 1
ATOM 962 O O . ALA A 1 118 ? 17.913 -5.762 -10.711 1.00 84.75 118 ALA A O 1
ATOM 963 N N . SER A 1 119 ? 18.216 -4.455 -8.914 1.00 85.50 119 SER A N 1
ATOM 964 C CA . SER A 1 119 ? 18.912 -3.373 -9.624 1.00 85.50 119 SER A CA 1
ATOM 965 C C . SER A 1 119 ? 20.217 -3.845 -10.259 1.00 85.50 119 SER A C 1
ATOM 967 O O . SER A 1 119 ? 20.490 -3.505 -11.406 1.00 85.50 119 SER A O 1
ATOM 969 N N . LEU A 1 120 ? 20.986 -4.684 -9.557 1.00 85.31 120 LEU A N 1
ATOM 970 C CA . LEU A 1 120 ? 22.220 -5.263 -10.095 1.00 85.31 120 LEU A CA 1
ATOM 971 C C . LEU A 1 120 ? 21.953 -6.115 -11.343 1.00 85.31 120 LEU A C 1
ATOM 973 O O . LEU A 1 120 ? 22.652 -5.973 -12.346 1.00 85.31 120 LEU A O 1
ATOM 977 N N . GLN A 1 121 ? 20.913 -6.953 -11.308 1.00 83.81 121 GLN A N 1
ATOM 978 C CA . GLN A 1 121 ? 20.527 -7.780 -12.456 1.00 83.81 121 GLN A CA 1
ATOM 979 C C . GLN A 1 121 ? 20.000 -6.935 -13.619 1.00 83.81 121 GLN A C 1
ATOM 981 O O . GLN A 1 121 ? 20.309 -7.203 -14.779 1.00 83.81 121 GLN A O 1
ATOM 986 N N . ILE A 1 122 ? 19.218 -5.893 -13.321 1.00 83.69 122 ILE A N 1
ATOM 987 C CA . ILE A 1 122 ? 18.745 -4.938 -14.324 1.00 83.69 122 ILE A CA 1
ATOM 988 C C . ILE A 1 122 ? 19.945 -4.305 -15.037 1.00 83.69 122 ILE A C 1
ATOM 990 O O . ILE A 1 122 ? 20.001 -4.325 -16.267 1.00 83.69 122 ILE A O 1
ATOM 994 N N . ASP A 1 123 ? 20.924 -3.798 -14.290 1.00 83.44 123 ASP A N 1
ATOM 995 C CA . ASP A 1 123 ? 22.112 -3.160 -14.858 1.00 83.44 123 ASP A CA 1
ATOM 996 C C . ASP A 1 123 ? 22.942 -4.129 -15.712 1.00 83.44 123 ASP A C 1
ATOM 998 O O . ASP A 1 123 ? 23.450 -3.745 -16.766 1.00 83.44 123 ASP A O 1
ATOM 1002 N N . GLU A 1 124 ? 23.053 -5.395 -15.310 1.00 84.19 124 GLU A N 1
ATOM 1003 C CA . GLU A 1 124 ? 23.723 -6.445 -16.086 1.00 84.19 124 GLU A CA 1
ATOM 1004 C C . GLU A 1 124 ? 23.015 -6.726 -17.426 1.00 84.19 124 GLU A C 1
ATOM 1006 O O . GLU A 1 124 ? 23.654 -6.813 -18.482 1.00 84.19 124 GLU A O 1
ATOM 1011 N N . VAL A 1 125 ? 21.679 -6.779 -17.425 1.00 79.06 125 VAL A N 1
ATOM 1012 C CA . VAL A 1 125 ? 20.870 -6.934 -18.647 1.00 79.06 125 VAL A CA 1
ATOM 1013 C C . VAL A 1 125 ? 21.017 -5.727 -19.577 1.00 79.06 125 VAL A C 1
ATOM 1015 O O . VAL A 1 125 ? 21.109 -5.887 -20.795 1.00 79.06 125 VAL A O 1
ATOM 1018 N N . TYR A 1 126 ? 21.065 -4.509 -19.036 1.00 78.12 126 TYR A N 1
ATOM 1019 C CA . TYR A 1 126 ? 21.286 -3.316 -19.857 1.00 78.12 126 TYR A CA 1
ATOM 1020 C C . TYR A 1 126 ? 22.713 -3.254 -20.418 1.00 78.12 126 TYR A C 1
ATOM 1022 O O . TYR A 1 126 ? 22.881 -2.901 -21.585 1.00 78.12 126 TYR A O 1
ATOM 1030 N N . LYS A 1 127 ? 23.729 -3.658 -19.644 1.00 78.31 127 LYS A N 1
ATOM 1031 C CA . LYS A 1 127 ? 25.127 -3.737 -20.105 1.00 78.31 127 LYS A CA 1
ATOM 1032 C C . LYS A 1 127 ? 25.316 -4.774 -21.211 1.00 78.31 127 LYS A C 1
ATOM 1034 O O . LYS A 1 127 ? 25.969 -4.483 -22.206 1.00 78.31 127 LYS A O 1
ATOM 1039 N N . SER A 1 128 ? 24.713 -5.954 -21.078 1.00 74.19 128 SER A N 1
ATOM 1040 C CA . SER A 1 128 ? 24.806 -7.020 -22.089 1.00 74.19 128 SER A CA 1
ATOM 1041 C C . SER A 1 128 ? 24.093 -6.678 -23.404 1.00 74.19 128 SER A C 1
ATOM 1043 O O . SER A 1 128 ? 24.530 -7.109 -24.469 1.00 74.19 128 SER A O 1
ATOM 1045 N N . ARG A 1 129 ? 23.039 -5.851 -23.362 1.00 66.25 129 ARG A N 1
ATOM 1046 C CA . ARG A 1 129 ? 22.354 -5.326 -24.560 1.00 66.25 129 ARG A CA 1
ATOM 1047 C C . ARG A 1 129 ? 23.087 -4.176 -25.254 1.00 66.25 129 ARG A C 1
ATOM 1049 O O . ARG A 1 129 ? 22.750 -3.865 -26.390 1.00 66.25 129 ARG A O 1
ATOM 1056 N N . ALA A 1 130 ? 24.053 -3.546 -24.587 1.00 61.25 130 ALA A N 1
ATOM 1057 C CA . ALA A 1 130 ? 24.831 -2.436 -25.131 1.00 61.25 130 ALA A CA 1
ATOM 1058 C C . ALA A 1 130 ? 26.038 -2.883 -25.983 1.00 61.25 130 ALA A C 1
ATOM 1060 O O . ALA A 1 130 ? 26.731 -2.025 -26.526 1.00 61.25 130 ALA A O 1
ATOM 1061 N N . CYS A 1 131 ? 26.297 -4.191 -26.129 1.00 54.06 131 CYS A N 1
ATOM 1062 C CA . CYS A 1 131 ? 27.290 -4.680 -27.087 1.00 54.06 131 CYS A CA 1
ATOM 1063 C C . CYS A 1 131 ? 26.814 -4.390 -28.525 1.00 54.06 131 CYS A C 1
ATOM 1065 O O . CYS A 1 131 ? 25.755 -4.893 -28.915 1.00 54.06 131 CYS A O 1
ATOM 1067 N N . PRO A 1 132 ? 27.560 -3.602 -29.323 1.00 60.22 132 PRO A N 1
ATOM 1068 C CA . PRO A 1 132 ? 27.227 -3.398 -30.727 1.00 60.22 132 PRO A CA 1
ATOM 1069 C C . PRO A 1 132 ? 27.336 -4.730 -31.493 1.00 60.22 132 PRO A C 1
ATOM 1071 O O . PRO A 1 132 ? 28.125 -5.597 -31.099 1.00 60.22 132 PRO A O 1
ATOM 1074 N N . PRO A 1 133 ? 26.547 -4.930 -32.568 1.00 55.91 133 PRO A N 1
ATOM 1075 C CA . PRO A 1 133 ? 26.721 -6.090 -33.436 1.00 55.91 133 PRO A CA 1
ATOM 1076 C C . PRO A 1 133 ? 28.162 -6.118 -33.980 1.00 55.91 133 PRO A C 1
ATOM 1078 O O . PRO A 1 133 ? 28.746 -5.046 -34.163 1.00 55.91 133 PRO A O 1
ATOM 1081 N N . PRO A 1 134 ? 28.748 -7.309 -34.218 1.00 56.38 134 PRO A N 1
ATOM 1082 C CA . PRO A 1 134 ? 30.086 -7.403 -34.793 1.00 56.38 134 PRO A CA 1
ATOM 1083 C C . PRO A 1 134 ? 30.131 -6.627 -36.115 1.00 56.38 134 PRO A C 1
ATOM 1085 O O . PRO A 1 134 ? 29.191 -6.713 -36.910 1.00 56.38 134 PRO A O 1
ATOM 1088 N N . GLU A 1 135 ? 31.190 -5.835 -36.300 1.00 56.53 135 GLU A N 1
ATOM 1089 C CA . GLU A 1 135 ? 31.407 -5.075 -37.534 1.00 56.53 135 GLU A CA 1
ATOM 1090 C C . GLU A 1 135 ? 31.428 -6.023 -38.751 1.00 56.53 135 GLU A C 1
ATOM 1092 O O . GLU A 1 135 ? 31.898 -7.158 -38.616 1.00 56.53 135 GLU A O 1
ATOM 1097 N N . PRO A 1 136 ? 30.860 -5.586 -39.893 1.00 60.44 136 PRO A N 1
ATOM 1098 C CA . PRO A 1 136 ? 30.627 -6.427 -41.068 1.00 60.44 136 PRO A CA 1
ATOM 1099 C C . PRO A 1 136 ? 31.903 -6.945 -41.741 1.00 60.44 136 PRO A C 1
ATOM 1101 O O . PRO A 1 136 ? 32.925 -6.223 -41.741 1.00 60.44 136 PRO A O 1
#

Foldseek 3Di:
DLQLLLVLCVVPPVVVVPPPVQPPVDSVSDDLLNSLVVCPPPVNVVVLVVLLVVVVPPDDPNVLSVLSVVVVVCVVVVDDDDPVNVVVSLVSQLSSSVSSPDPVCPSVVVSVVVVVVVVVVVVVVVVVVPDDDPDD

pLDDT: mean 87.05, std 10.1, range [53.16, 96.94]

Sequence (136 aa):
MEEACFSFAEKNLPEVFEDPDKEWDCPEAVELNAWVAVFFQRDNFRRLDDLSQYIGNEHNLGDLLESMKQIRHAAVHRHRVTVTSIKIFVQDAIAFCRILNLKDGTCLKELYAIWGAASLQIDEVYKSRACPPPEP